Protein AF-A0A9X9Q9J8-F1 (afdb_monomer_lite)

Foldseek 3Di:
DDLVVLCVVPVALVPQPWDKDKDWAAFFQAKDKDWDWDDPDPPDTHTDDIDIDGGDHHTDIDIDTCSVVSSVSSVPPDD

Organism: Gulo gulo (NCBI:txid48420)

Radius of gyration: 15.06 Å; chains: 1; bounding box: 35×26×37 Å

pLDDT: mean 94.03, std 9.74, range [38.28, 98.62]

InterPro domains:
  IPR001111 TGF-beta, propeptide [PF00688] (1-77)
  IPR003939 Transforming growth factor beta-1 proprotein [PR01424] (1-20)
  IPR003939 Transforming growth factor beta-1 proprotein [PR01424] (32-43)
  IPR003939 Transforming growth factor beta-1 proprotein [PR01424] (73-79)
  IPR016319 Transforming growth factor-beta [PR01423] (29-43)
  IPR016319 Transforming growth factor-beta [PR01423] (44-59)
  IPR016319 Transforming growth factor-beta [PR01423] (61-75)

Structure (mmCIF, N/CA/C/O backbone):
data_AF-A0A9X9Q9J8-F1
#
_entry.id   AF-A0A9X9Q9J8-F1
#
loop_
_atom_site.group_PDB
_atom_site.id
_atom_site.type_symbol
_atom_site.label_atom_id
_atom_site.label_alt_id
_atom_site.label_comp_id
_atom_site.label_asym_id
_atom_site.label_entity_id
_atom_site.label_seq_id
_atom_site.pdbx_PDB_ins_code
_atom_site.Cartn_x
_atom_site.Cartn_y
_atom_site.Cartn_z
_atom_site.occupancy
_atom_site.B_iso_or_equiv
_atom_site.auth_seq_id
_atom_site.auth_comp_id
_atom_site.auth_asym_id
_atom_site.auth_atom_id
_atom_site.pdbx_PDB_model_num
ATOM 1 N N . PHE A 1 1 ? 13.249 -3.872 3.526 1.00 92.75 1 PHE A N 1
ATOM 2 C CA . PHE A 1 1 ? 13.126 -5.063 2.664 1.00 92.75 1 PHE A CA 1
ATOM 3 C C . PHE A 1 1 ? 14.436 -5.254 1.931 1.00 92.75 1 PHE A C 1
ATOM 5 O O . PHE A 1 1 ? 15.045 -4.252 1.575 1.00 92.75 1 PHE A O 1
ATOM 12 N N . ASN A 1 2 ? 14.885 -6.494 1.763 1.00 94.12 2 ASN A N 1
ATOM 13 C CA . ASN A 1 2 ? 16.104 -6.808 1.030 1.00 94.12 2 ASN A CA 1
ATOM 14 C C . ASN A 1 2 ? 15.779 -6.917 -0.467 1.00 94.12 2 ASN A C 1
ATOM 16 O O . ASN A 1 2 ? 14.994 -7.772 -0.871 1.00 94.12 2 ASN A O 1
ATOM 20 N N . THR A 1 3 ? 16.346 -6.039 -1.293 1.00 91.94 3 THR A N 1
ATOM 21 C CA . THR A 1 3 ? 16.048 -6.011 -2.734 1.00 91.94 3 THR A CA 1
ATOM 22 C C . THR A 1 3 ? 16.514 -7.282 -3.447 1.00 91.94 3 THR A C 1
ATOM 24 O O . THR A 1 3 ? 15.892 -7.677 -4.432 1.00 91.94 3 THR A O 1
ATOM 27 N N . SER A 1 4 ? 17.552 -7.959 -2.945 1.00 93.62 4 SER A N 1
ATOM 28 C CA . SER A 1 4 ? 18.019 -9.231 -3.511 1.00 93.62 4 SER A CA 1
ATOM 29 C C . SER A 1 4 ? 16.965 -10.331 -3.371 1.00 93.62 4 SER A C 1
ATOM 31 O O . SER A 1 4 ? 16.670 -11.011 -4.347 1.00 93.62 4 SER A O 1
ATOM 33 N N . GLU A 1 5 ? 16.317 -10.435 -2.208 1.00 96.62 5 GLU A N 1
ATOM 34 C CA . GLU A 1 5 ? 15.217 -11.389 -1.975 1.00 96.62 5 GLU A CA 1
ATOM 35 C C . GLU A 1 5 ? 13.990 -11.060 -2.841 1.00 96.62 5 GLU A C 1
ATOM 37 O O . GLU A 1 5 ? 13.334 -11.952 -3.374 1.00 96.62 5 GLU A O 1
ATO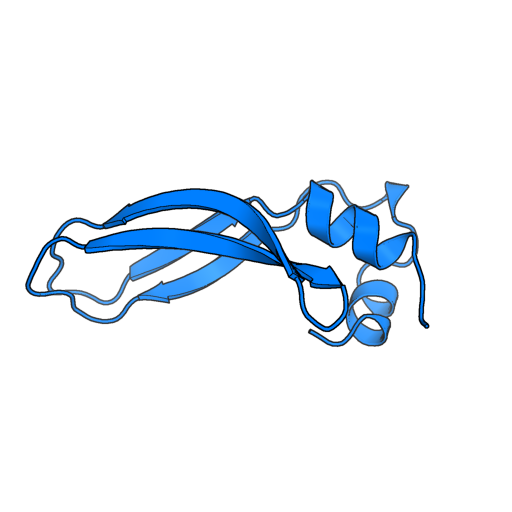M 42 N N . LEU A 1 6 ? 13.691 -9.769 -3.045 1.00 95.88 6 LEU A N 1
ATOM 43 C CA . LEU A 1 6 ? 12.602 -9.356 -3.939 1.00 95.88 6 LEU A CA 1
ATOM 44 C C . LEU A 1 6 ? 12.865 -9.765 -5.394 1.00 95.88 6 LEU A C 1
ATOM 46 O O . LEU A 1 6 ? 11.931 -10.144 -6.097 1.00 95.88 6 LEU A O 1
ATOM 50 N N . ARG A 1 7 ? 14.122 -9.695 -5.838 1.00 94.69 7 ARG A N 1
ATOM 51 C CA . ARG A 1 7 ? 14.545 -10.107 -7.185 1.00 94.69 7 ARG A CA 1
ATOM 52 C C . 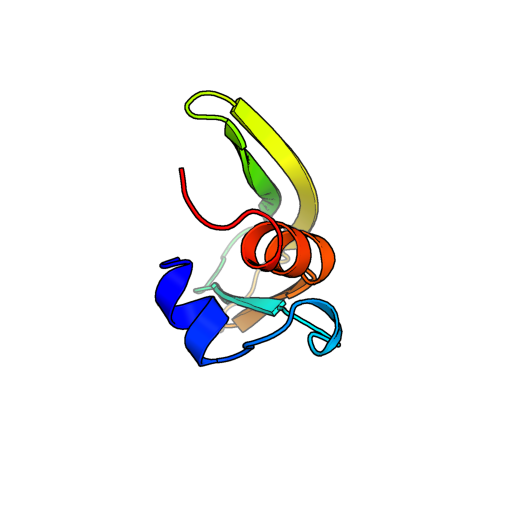ARG A 1 7 ? 14.586 -11.615 -7.353 1.00 94.69 7 ARG A C 1
ATOM 54 O O . ARG A 1 7 ? 14.311 -12.101 -8.438 1.00 94.69 7 ARG A O 1
ATOM 61 N N . GLU A 1 8 ? 14.892 -12.355 -6.296 1.00 96.00 8 GLU A N 1
ATOM 62 C CA . GLU A 1 8 ? 14.762 -13.810 -6.312 1.00 96.00 8 GLU A CA 1
ATOM 63 C C . GLU A 1 8 ? 13.295 -14.224 -6.501 1.00 96.00 8 GLU A C 1
ATOM 65 O O . GLU A 1 8 ? 12.991 -15.084 -7.324 1.00 96.00 8 GLU A O 1
ATOM 70 N N . ALA A 1 9 ? 12.371 -13.555 -5.803 1.00 97.38 9 ALA A N 1
ATOM 71 C CA . ALA A 1 9 ? 10.939 -13.817 -5.929 1.00 97.38 9 ALA A CA 1
ATOM 72 C C . ALA A 1 9 ? 10.343 -13.332 -7.265 1.00 97.38 9 ALA A C 1
ATOM 74 O O . ALA A 1 9 ? 9.455 -13.980 -7.819 1.00 97.38 9 ALA A O 1
ATOM 75 N N . VAL A 1 10 ? 10.801 -12.184 -7.776 1.00 97.19 10 VAL A N 1
ATOM 76 C CA . VAL A 1 10 ? 10.355 -11.596 -9.048 1.00 97.19 10 VAL A CA 1
ATOM 77 C C . VAL A 1 10 ? 11.584 -11.187 -9.874 1.00 97.19 10 VAL A C 1
ATOM 79 O O . VAL A 1 10 ? 12.048 -10.049 -9.754 1.00 97.19 10 VAL A O 1
ATOM 82 N N . PRO A 1 11 ? 12.105 -12.094 -10.727 1.00 93.94 11 PRO A N 1
ATOM 83 C CA . PRO A 1 11 ? 13.363 -11.883 -11.454 1.00 93.94 11 PRO A CA 1
ATOM 84 C C . PRO A 1 11 ? 13.358 -10.676 -12.386 1.00 93.94 11 PRO A C 1
ATOM 86 O O . PRO A 1 11 ? 14.345 -9.947 -12.475 1.00 93.94 11 PRO A O 1
ATOM 89 N N . GLU A 1 12 ? 12.234 -10.435 -13.062 1.00 94.94 12 GLU A N 1
ATOM 90 C CA . GLU A 1 12 ? 12.094 -9.333 -14.006 1.00 94.94 12 GLU A CA 1
ATOM 91 C C . GLU A 1 12 ? 10.986 -8.365 -13.568 1.00 94.94 12 GLU A C 1
ATOM 93 O O . GLU A 1 12 ? 9.851 -8.794 -13.337 1.00 94.94 12 GLU A O 1
ATOM 98 N N . PRO A 1 13 ? 11.247 -7.042 -13.525 1.00 95.94 13 PRO A N 1
ATOM 99 C CA . PRO A 1 13 ? 10.254 -6.054 -13.094 1.00 95.94 13 PRO A CA 1
ATOM 100 C C . PRO A 1 13 ? 8.950 -6.075 -13.905 1.00 95.94 13 PRO A C 1
ATOM 102 O O . PRO A 1 13 ? 7.892 -5.716 -13.384 1.00 95.94 13 PRO A O 1
ATOM 105 N N . VAL A 1 14 ? 9.012 -6.480 -15.179 1.00 96.88 14 VAL A N 1
ATOM 106 C CA . VAL A 1 14 ? 7.848 -6.564 -16.079 1.00 96.88 14 VAL A CA 1
ATOM 107 C C . VAL A 1 14 ? 6.882 -7.688 -15.702 1.00 96.88 14 VAL A C 1
ATOM 109 O O . VAL A 1 14 ? 5.699 -7.594 -16.019 1.00 96.88 14 VAL A O 1
ATOM 112 N N . LEU A 1 15 ? 7.358 -8.709 -14.983 1.00 97.88 15 LEU A N 1
ATOM 113 C CA . LEU A 1 15 ? 6.534 -9.816 -14.494 1.00 97.88 15 LEU A CA 1
ATOM 114 C C . LEU A 1 15 ? 5.711 -9.424 -13.261 1.00 97.88 15 LEU A C 1
ATOM 116 O O . LEU A 1 15 ? 4.731 -10.092 -12.933 1.00 97.88 15 LEU A O 1
ATOM 120 N N . LEU A 1 16 ? 6.077 -8.334 -12.575 1.00 98.19 16 LEU A N 1
ATOM 121 C CA . LEU A 1 16 ? 5.342 -7.870 -11.406 1.00 98.19 16 LEU A CA 1
ATOM 122 C C . LEU A 1 16 ? 3.982 -7.294 -11.815 1.00 98.19 16 LEU A C 1
ATOM 124 O O . LEU A 1 16 ? 3.901 -6.163 -12.297 1.00 98.19 16 LEU A O 1
ATOM 128 N N . SER A 1 17 ? 2.902 -8.026 -11.550 1.00 98.19 17 SER A N 1
ATOM 129 C CA . SER A 1 17 ? 1.533 -7.553 -11.792 1.00 98.19 17 SER A CA 1
ATOM 130 C C . SER A 1 17 ? 0.978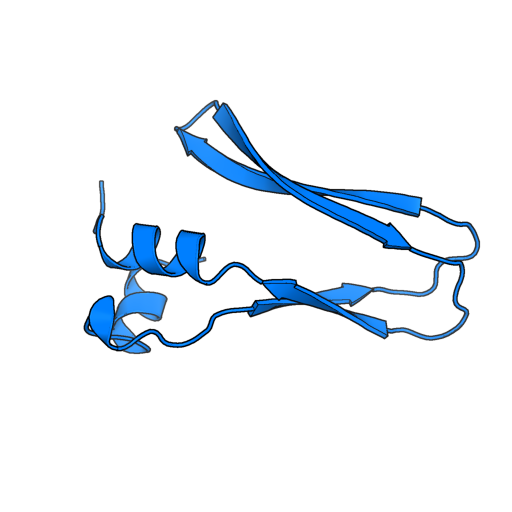 -6.710 -10.639 1.00 98.19 17 SER A C 1
ATOM 132 O O . SER A 1 17 ? 0.346 -5.684 -10.885 1.00 98.19 17 SER A O 1
ATOM 134 N N . ARG A 1 18 ? 1.225 -7.118 -9.388 1.00 98.38 18 ARG A N 1
ATOM 135 C CA . ARG A 1 18 ? 0.741 -6.453 -8.170 1.00 98.38 18 ARG A CA 1
ATOM 136 C C . ARG A 1 18 ? 1.684 -6.707 -6.994 1.00 98.38 18 ARG A C 1
ATOM 138 O O . ARG A 1 18 ? 2.176 -7.819 -6.836 1.00 98.38 18 ARG A O 1
ATOM 145 N N . ALA A 1 19 ? 1.879 -5.700 -6.145 1.00 98.50 19 ALA A N 1
ATOM 146 C CA . ALA A 1 19 ? 2.524 -5.846 -4.843 1.00 98.50 19 ALA A CA 1
ATOM 147 C C . ALA A 1 19 ? 1.769 -5.060 -3.767 1.00 98.50 19 ALA A C 1
ATOM 149 O O . ALA A 1 19 ? 1.389 -3.906 -3.968 1.00 98.50 19 ALA A O 1
ATOM 150 N N . GLU A 1 20 ? 1.591 -5.682 -2.604 1.00 98.56 20 GLU A N 1
ATOM 151 C CA . GLU A 1 20 ? 0.915 -5.081 -1.459 1.00 98.56 20 GLU A CA 1
ATOM 152 C C . GLU A 1 20 ? 1.802 -5.122 -0.216 1.00 98.56 20 GLU A C 1
ATOM 154 O O . GLU A 1 20 ? 2.330 -6.174 0.146 1.00 98.56 20 GLU A O 1
ATOM 159 N N . LEU A 1 21 ? 1.907 -3.989 0.479 1.00 98.62 21 LEU A N 1
ATOM 160 C CA . LEU A 1 21 ? 2.462 -3.932 1.824 1.00 98.62 21 LEU A CA 1
ATOM 161 C C . LEU A 1 21 ? 1.343 -4.243 2.815 1.00 98.62 21 LEU A C 1
ATOM 163 O O . LEU A 1 21 ? 0.400 -3.459 2.953 1.00 98.62 21 LEU A O 1
ATOM 167 N N . ARG A 1 22 ? 1.456 -5.377 3.510 1.00 98.31 22 ARG A N 1
ATOM 168 C CA . ARG A 1 22 ? 0.477 -5.806 4.511 1.00 98.31 22 ARG A CA 1
ATOM 169 C C . ARG A 1 22 ? 0.992 -5.606 5.926 1.00 98.31 22 ARG A C 1
ATOM 171 O O . ARG A 1 22 ? 2.118 -5.983 6.235 1.00 98.31 22 ARG A O 1
ATOM 178 N N . LEU A 1 23 ? 0.149 -5.039 6.784 1.00 97.94 23 LEU A N 1
ATOM 179 C CA . LEU A 1 23 ? 0.445 -4.824 8.198 1.00 97.94 23 LEU A CA 1
ATOM 180 C C . LEU A 1 23 ? -0.676 -5.402 9.053 1.00 97.94 23 LEU A C 1
ATOM 182 O O . LEU A 1 23 ? -1.852 -5.209 8.744 1.00 97.94 23 LEU A O 1
ATOM 186 N N . LEU A 1 24 ? -0.311 -6.064 10.149 1.00 97.81 24 LEU A N 1
ATOM 187 C CA . LEU A 1 24 ? -1.268 -6.454 11.173 1.00 97.81 24 LEU A CA 1
ATOM 188 C C . LEU A 1 24 ? -1.447 -5.288 12.145 1.00 97.81 24 LEU A C 1
ATOM 190 O O . LEU A 1 24 ? -0.584 -5.002 12.975 1.00 97.81 24 LEU A O 1
ATOM 194 N N . ARG A 1 25 ? -2.581 -4.608 12.027 1.00 94.56 25 ARG A N 1
ATOM 195 C CA . ARG A 1 25 ? -3.023 -3.570 12.950 1.00 94.56 25 ARG A CA 1
ATOM 196 C C . ARG A 1 25 ? -3.540 -4.235 14.217 1.00 94.56 25 ARG A C 1
ATOM 198 O O . ARG A 1 25 ? -4.431 -5.077 14.155 1.00 94.56 25 ARG A O 1
ATOM 205 N N . LEU A 1 26 ? -2.989 -3.857 15.365 1.00 94.50 26 LEU A N 1
ATOM 206 C CA . LEU A 1 26 ? -3.527 -4.260 16.664 1.00 94.50 26 LEU A CA 1
ATOM 207 C C . LEU A 1 26 ? -4.716 -3.373 17.052 1.00 94.50 26 LEU A C 1
ATOM 209 O O . LEU A 1 26 ? -5.002 -2.377 16.389 1.00 94.50 26 LEU A O 1
ATOM 213 N N . LYS A 1 27 ? -5.408 -3.752 18.129 1.00 87.75 27 LYS A N 1
ATOM 214 C CA . LYS A 1 27 ? -6.616 -3.065 18.603 1.00 87.75 27 LYS A CA 1
ATOM 215 C C . LYS A 1 27 ? -6.394 -1.556 18.724 1.00 87.75 27 LYS A C 1
ATOM 217 O O . LYS A 1 27 ? -5.428 -1.115 19.348 1.00 87.75 27 LYS A O 1
ATOM 222 N N . LEU A 1 28 ? -7.331 -0.784 18.185 1.00 87.19 28 LEU A N 1
ATOM 223 C CA . LEU A 1 28 ? -7.328 0.675 18.196 1.00 87.19 28 LEU A CA 1
ATOM 224 C C . LEU A 1 28 ? -8.588 1.167 18.889 1.00 87.19 28 LEU A C 1
ATOM 226 O O . LEU A 1 28 ? -9.689 0.988 18.386 1.00 87.19 28 LEU A O 1
ATOM 230 N N . LYS A 1 29 ? -8.421 1.812 20.045 1.00 92.00 29 LYS A N 1
ATOM 231 C CA . LYS A 1 29 ? -9.546 2.368 20.816 1.00 92.00 29 LYS A CA 1
ATOM 232 C C . LYS A 1 29 ? -10.048 3.707 20.275 1.00 92.00 29 LYS A C 1
ATOM 234 O O . LYS A 1 29 ? -11.112 4.164 20.671 1.00 92.00 29 LYS A O 1
ATOM 239 N N . VAL A 1 30 ? -9.257 4.348 19.419 1.00 95.19 30 VAL A N 1
ATOM 240 C CA . VAL A 1 30 ? -9.525 5.669 18.848 1.00 95.19 30 VAL A CA 1
ATOM 241 C C . VAL A 1 30 ? -9.197 5.660 17.362 1.00 95.19 30 VAL A C 1
ATOM 243 O O . VAL A 1 30 ? -8.382 4.851 16.909 1.00 95.19 30 VAL A O 1
ATOM 246 N N . GLU A 1 31 ? -9.845 6.552 16.619 1.00 97.25 31 GLU A N 1
ATOM 247 C CA . GLU A 1 31 ? -9.575 6.751 15.199 1.00 97.25 31 GLU A CA 1
ATOM 248 C C . GLU A 1 31 ? -8.153 7.286 14.991 1.00 97.25 31 GLU A C 1
ATOM 250 O O . GLU A 1 31 ? -7.649 8.072 15.797 1.00 97.25 31 GLU A O 1
ATOM 255 N N . GLN A 1 32 ? -7.498 6.855 13.912 1.00 96.75 32 GLN A N 1
ATOM 256 C CA . GLN A 1 32 ? -6.177 7.345 13.528 1.00 96.75 32 GLN A CA 1
ATOM 257 C C . GLN A 1 32 ? -6.095 7.599 12.027 1.00 96.75 32 GLN A C 1
ATOM 259 O O . GLN A 1 32 ? -6.484 6.757 11.222 1.00 96.75 32 GLN A O 1
ATOM 264 N N . HIS A 1 33 ? -5.526 8.734 11.635 1.00 98.06 33 HIS A N 1
ATOM 265 C CA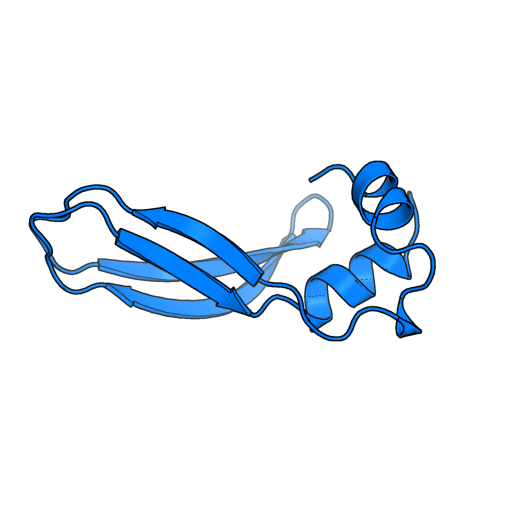 . HIS A 1 33 ? -5.152 8.992 10.248 1.00 98.06 33 HIS A CA 1
ATOM 266 C C . HIS A 1 33 ? -3.672 8.669 10.067 1.00 98.06 33 HIS A C 1
ATOM 268 O O . HIS A 1 33 ? -2.833 9.196 10.793 1.00 98.06 33 HIS A O 1
ATOM 274 N N . VAL A 1 34 ? -3.355 7.771 9.133 1.00 98.06 34 VAL A N 1
ATOM 275 C CA . VAL A 1 34 ? -1.975 7.365 8.845 1.00 98.06 34 VAL A CA 1
ATOM 276 C C . VAL A 1 34 ? -1.587 7.709 7.418 1.00 98.06 34 VAL A C 1
ATOM 278 O O . VAL A 1 34 ? -2.414 7.681 6.505 1.00 98.06 34 VAL A O 1
ATOM 281 N N . GLU A 1 35 ? -0.301 7.964 7.221 1.00 98.62 35 GLU A N 1
ATOM 282 C CA . GLU A 1 35 ? 0.302 8.233 5.922 1.00 98.62 35 GLU A CA 1
ATOM 283 C C . GLU A 1 35 ? 1.442 7.250 5.661 1.00 98.62 35 GLU A C 1
ATOM 285 O O . GLU A 1 35 ? 2.206 6.901 6.562 1.00 98.62 35 GLU A O 1
ATOM 290 N N . LEU A 1 36 ? 1.550 6.793 4.416 1.00 98.62 36 LEU A N 1
ATOM 291 C CA . LEU A 1 36 ? 2.602 5.901 3.961 1.00 98.62 36 LEU A CA 1
ATOM 292 C C . LEU A 1 36 ? 3.586 6.673 3.084 1.00 98.62 36 LEU A C 1
ATOM 294 O O . LEU A 1 36 ? 3.189 7.350 2.134 1.00 98.62 36 LEU A O 1
ATOM 298 N N . TYR A 1 37 ? 4.873 6.498 3.372 1.00 98.12 37 TYR A N 1
ATOM 299 C CA . TYR A 1 37 ? 5.973 7.118 2.647 1.00 98.12 37 TYR A CA 1
ATOM 300 C C . TYR A 1 37 ? 6.956 6.061 2.133 1.00 98.12 37 TYR A C 1
ATOM 302 O O . TYR A 1 37 ? 7.182 5.033 2.770 1.00 98.12 37 TYR A O 1
ATOM 310 N N . GLN A 1 38 ? 7.581 6.340 0.991 1.00 96.69 38 GLN A N 1
ATOM 311 C CA . GLN A 1 38 ? 8.723 5.602 0.457 1.00 96.69 38 GLN A CA 1
ATOM 312 C C . GLN A 1 38 ? 10.015 6.360 0.761 1.00 96.69 38 GLN A C 1
ATOM 314 O O . GLN A 1 38 ? 10.086 7.570 0.551 1.00 96.69 38 GLN A O 1
ATOM 319 N N . LYS A 1 39 ? 11.071 5.645 1.161 1.00 95.00 39 LYS A N 1
ATOM 320 C CA . LYS A 1 39 ? 12.430 6.200 1.189 1.00 95.00 39 LYS A CA 1
ATOM 321 C C . LYS A 1 39 ? 12.877 6.521 -0.244 1.00 95.00 39 LYS A C 1
ATOM 323 O O . LYS A 1 39 ? 12.952 5.613 -1.071 1.00 95.00 39 LYS A O 1
ATOM 328 N N . TYR A 1 40 ? 13.122 7.795 -0.543 1.00 88.56 40 TYR A N 1
ATOM 329 C CA . TYR A 1 40 ? 13.499 8.252 -1.886 1.00 88.56 40 TYR A CA 1
ATOM 330 C C . TYR A 1 40 ? 15.013 8.419 -2.036 1.00 88.56 40 TYR A C 1
ATOM 332 O O . TYR A 1 40 ? 15.589 7.948 -3.009 1.00 88.56 40 TYR A O 1
ATOM 340 N N . SER A 1 41 ? 15.657 9.032 -1.045 1.0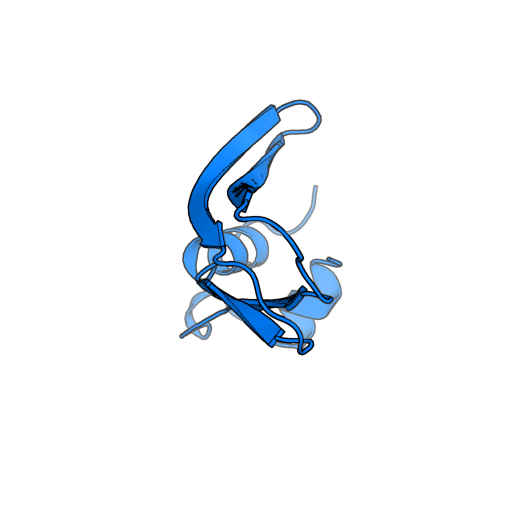0 89.19 41 SER A N 1
ATOM 341 C CA . SER A 1 41 ? 17.115 9.085 -0.905 1.00 89.19 41 SER A CA 1
ATOM 342 C C . SER A 1 41 ? 17.500 8.729 0.531 1.00 89.19 41 SER A C 1
ATOM 344 O O . SER A 1 41 ? 16.639 8.339 1.322 1.00 89.19 41 SER A O 1
ATOM 346 N N . ASN A 1 42 ? 18.779 8.844 0.894 1.00 86.25 42 ASN A N 1
ATOM 347 C CA . ASN A 1 42 ? 19.212 8.548 2.261 1.00 86.25 42 ASN A CA 1
ATOM 348 C C . ASN A 1 42 ? 18.497 9.389 3.325 1.00 86.25 42 ASN A C 1
ATOM 350 O O . ASN A 1 42 ? 18.138 8.831 4.360 1.00 86.25 42 ASN A O 1
ATOM 354 N N . ASP A 1 43 ? 18.165 10.641 3.003 1.00 93.94 43 ASP A N 1
ATOM 355 C CA . ASP A 1 43 ? 17.606 11.599 3.963 1.00 93.94 43 ASP A CA 1
ATOM 356 C C . ASP A 1 43 ? 16.216 12.122 3.572 1.00 93.94 43 ASP A C 1
ATOM 358 O O . ASP A 1 43 ? 15.692 13.034 4.209 1.00 93.94 43 ASP A O 1
ATOM 362 N N . SER A 1 44 ? 15.600 11.577 2.515 1.00 95.62 44 SER A N 1
ATOM 363 C CA . SER A 1 44 ? 14.299 12.056 2.034 1.00 95.62 44 SER A CA 1
ATOM 364 C C . SER A 1 44 ? 13.261 10.955 1.867 1.00 95.62 44 SER A C 1
ATOM 366 O O . SER A 1 44 ? 13.547 9.813 1.492 1.00 95.62 44 SER A O 1
ATOM 368 N N . TRP A 1 45 ? 12.016 11.352 2.111 1.00 97.62 45 TRP A N 1
ATOM 369 C CA . TRP A 1 45 ? 10.836 10.509 2.038 1.00 97.62 45 TRP A CA 1
ATOM 370 C C . TRP A 1 45 ? 9.865 11.090 1.018 1.00 97.62 45 TRP A C 1
ATOM 372 O O . TRP A 1 45 ? 9.675 12.303 0.939 1.00 97.62 45 TRP A O 1
ATOM 382 N N . ARG A 1 46 ? 9.237 10.222 0.230 1.00 97.12 46 ARG A N 1
ATOM 383 C CA . ARG A 1 46 ? 8.211 10.584 -0.746 1.00 97.12 46 ARG A CA 1
ATOM 384 C C . ARG A 1 46 ? 6.870 10.031 -0.294 1.00 97.12 46 ARG A C 1
ATOM 386 O O . ARG A 1 46 ? 6.753 8.835 -0.043 1.00 97.12 46 ARG A O 1
ATOM 393 N N . TYR A 1 47 ? 5.875 10.905 -0.204 1.00 98.00 47 TYR A N 1
ATOM 394 C CA . TYR A 1 47 ? 4.499 10.527 0.098 1.00 98.00 47 TYR A CA 1
ATOM 395 C C . TYR A 1 47 ? 3.956 9.535 -0.939 1.00 98.00 47 TYR A C 1
ATOM 397 O O . TYR A 1 47 ? 4.183 9.713 -2.137 1.00 98.00 47 TYR A O 1
ATOM 405 N N . LEU A 1 48 ? 3.231 8.510 -0.481 1.00 98.12 48 LEU A N 1
ATOM 406 C CA . LEU A 1 48 ? 2.555 7.541 -1.346 1.00 98.12 48 LEU A CA 1
ATOM 407 C C . LEU A 1 48 ? 1.035 7.621 -1.223 1.00 98.12 48 LEU A C 1
ATOM 409 O O . LEU A 1 48 ? 0.334 7.771 -2.218 1.00 98.12 48 LEU A O 1
ATOM 413 N N . SER A 1 49 ? 0.517 7.446 -0.010 1.00 98.19 49 SER A N 1
ATOM 414 C CA . SER A 1 49 ? -0.921 7.362 0.241 1.00 98.19 49 SER A CA 1
ATOM 415 C C . SER A 1 49 ? -1.234 7.633 1.705 1.00 98.19 49 SER A C 1
ATOM 417 O O . SER A 1 49 ? -0.339 7.718 2.544 1.00 98.19 49 SER A O 1
ATOM 419 N N . ASN A 1 50 ? -2.518 7.758 2.019 1.00 98.25 50 ASN A N 1
ATOM 420 C CA . ASN A 1 50 ? -3.002 7.880 3.383 1.00 98.25 50 ASN A CA 1
ATOM 421 C C . ASN A 1 50 ? -4.202 6.952 3.615 1.00 98.25 50 ASN A C 1
ATOM 423 O O . ASN A 1 50 ? -4.810 6.457 2.662 1.00 98.25 50 ASN A O 1
ATOM 427 N N . ARG A 1 51 ? -4.529 6.699 4.882 1.00 97.69 51 ARG A N 1
ATOM 428 C CA . ARG A 1 51 ? -5.705 5.922 5.277 1.00 97.69 51 ARG A CA 1
ATOM 429 C C . ARG A 1 51 ? -6.237 6.379 6.626 1.00 97.69 51 ARG A C 1
ATOM 431 O O . ARG A 1 51 ? -5.480 6.465 7.590 1.00 97.69 51 ARG A O 1
ATOM 438 N N . LEU A 1 52 ? -7.546 6.598 6.701 1.00 97.69 52 LEU A N 1
ATOM 439 C CA . LEU A 1 52 ? -8.249 6.761 7.968 1.00 97.69 52 LEU A CA 1
ATOM 440 C C . LEU A 1 52 ? -8.593 5.385 8.546 1.00 97.69 52 LEU A C 1
ATOM 442 O O . LEU A 1 52 ? -9.135 4.521 7.857 1.00 97.69 52 LEU A O 1
ATOM 446 N N . LEU A 1 53 ? -8.232 5.174 9.803 1.00 97.19 53 LEU A N 1
ATOM 447 C CA . LEU A 1 53 ? -8.364 3.922 10.527 1.00 97.19 53 LEU A CA 1
ATOM 448 C C . LEU A 1 53 ? -9.396 4.103 11.636 1.00 97.19 53 LEU A C 1
ATOM 450 O O . LEU A 1 53 ? -9.080 4.651 12.690 1.00 97.19 53 LEU A O 1
ATOM 454 N N . ALA A 1 54 ? -10.612 3.606 11.413 1.00 96.12 54 ALA A N 1
ATOM 455 C CA . ALA A 1 54 ? -11.660 3.606 12.429 1.00 96.12 54 ALA A CA 1
ATOM 456 C C . ALA A 1 54 ? -11.255 2.749 13.651 1.00 96.12 54 ALA A C 1
ATOM 458 O O . ALA A 1 54 ? -10.487 1.788 13.488 1.00 96.12 54 ALA A O 1
ATOM 459 N N . PRO A 1 55 ? -11.768 3.050 14.859 1.00 96.56 55 PRO A N 1
ATOM 460 C CA . PRO A 1 55 ? -11.575 2.201 16.032 1.00 96.56 55 PRO A CA 1
ATOM 461 C C . PRO A 1 55 ? -11.980 0.747 15.757 1.00 96.56 55 PRO A C 1
ATOM 463 O O . PRO A 1 55 ? -12.941 0.492 15.033 1.00 96.56 55 PRO A O 1
ATOM 466 N N . SER A 1 56 ? -11.248 -0.206 16.330 1.00 95.31 56 SER A N 1
ATOM 467 C CA . SER A 1 56 ? -11.566 -1.632 16.244 1.00 95.31 56 SER A CA 1
ATOM 468 C C . SER A 1 56 ? -11.009 -2.404 17.433 1.00 95.31 56 SER A C 1
ATOM 470 O O . SER A 1 56 ? -9.856 -2.223 17.842 1.00 95.31 56 SER A O 1
ATOM 472 N N . ASP A 1 57 ? -11.832 -3.309 17.956 1.00 94.94 57 ASP A N 1
ATOM 473 C CA . ASP A 1 57 ? -11.518 -4.164 19.103 1.00 94.94 57 ASP A CA 1
ATOM 474 C C . ASP A 1 57 ? -10.848 -5.486 18.713 1.00 94.94 57 ASP A C 1
ATOM 476 O O . ASP A 1 57 ? -10.460 -6.276 19.586 1.00 94.94 57 ASP A O 1
ATOM 480 N N . THR A 1 58 ? -10.677 -5.731 17.415 1.00 95.62 58 THR A N 1
ATOM 481 C CA . THR A 1 58 ? -10.021 -6.921 16.869 1.00 95.62 58 THR A CA 1
ATOM 482 C C . THR A 1 58 ? -8.789 -6.544 16.051 1.00 95.62 58 THR A C 1
ATOM 484 O O . THR A 1 58 ? -8.784 -5.498 15.405 1.00 95.62 58 THR A O 1
ATOM 487 N N . PRO A 1 59 ? -7.731 -7.376 16.049 1.00 96.75 59 PRO A N 1
ATOM 488 C CA . PRO A 1 59 ? -6.635 -7.204 15.108 1.00 96.75 59 PRO A CA 1
ATOM 489 C C . PRO A 1 59 ? -7.128 -7.290 13.661 1.00 96.75 59 PRO A C 1
ATOM 491 O O . PRO A 1 59 ? -7.952 -8.142 13.334 1.00 96.75 59 PRO A O 1
ATOM 494 N N . GLU A 1 60 ? -6.592 -6.440 12.793 1.00 96.38 60 GLU A N 1
ATOM 495 C CA . GLU A 1 60 ? -7.017 -6.337 11.399 1.00 96.38 60 GLU A CA 1
ATOM 496 C C . GLU A 1 60 ? -5.831 -6.277 10.445 1.00 96.38 60 GLU A C 1
ATOM 498 O O . GLU A 1 60 ? -4.813 -5.643 10.720 1.00 96.38 60 GLU A O 1
ATOM 503 N N . TRP A 1 61 ? -5.983 -6.900 9.280 1.00 97.62 61 TRP A N 1
ATOM 504 C CA . TRP A 1 61 ? -5.006 -6.785 8.208 1.00 97.62 61 TRP A CA 1
ATOM 505 C C . TRP A 1 61 ? -5.256 -5.528 7.382 1.00 97.62 61 TRP A C 1
ATOM 507 O O . TRP A 1 61 ? -6.290 -5.377 6.735 1.00 97.62 61 TRP A O 1
ATOM 517 N N . LEU A 1 62 ? -4.264 -4.646 7.363 1.00 97.62 62 LEU A N 1
ATOM 518 C CA . LEU A 1 62 ? -4.183 -3.540 6.422 1.00 97.62 62 LEU A CA 1
ATOM 519 C C . LEU A 1 62 ? -3.376 -3.972 5.205 1.00 97.62 62 LEU A C 1
ATOM 521 O O . LEU A 1 62 ? -2.436 -4.755 5.316 1.00 97.62 62 LEU A O 1
ATOM 525 N N . SER A 1 63 ? -3.724 -3.415 4.052 1.00 98.25 63 SER A N 1
ATOM 526 C CA . SER A 1 63 ? -3.006 -3.612 2.796 1.00 98.25 63 SER A CA 1
ATOM 527 C C . SER A 1 63 ? -2.903 -2.290 2.048 1.00 98.25 63 SER A C 1
ATOM 529 O O . SER A 1 63 ? -3.922 -1.625 1.855 1.00 98.25 63 SER A O 1
ATOM 531 N N . PHE A 1 64 ? -1.693 -1.910 1.648 1.00 98.62 64 PHE A N 1
ATOM 532 C CA . PHE A 1 64 ? -1.409 -0.744 0.814 1.00 98.62 64 PHE A CA 1
ATOM 533 C C . PHE A 1 64 ? -0.853 -1.210 -0.527 1.00 98.62 64 PHE A C 1
ATOM 535 O O . PHE A 1 64 ? 0.095 -1.995 -0.562 1.00 98.62 64 PHE A O 1
ATOM 542 N N . ASP A 1 65 ? -1.424 -0.717 -1.626 1.00 98.50 65 ASP A N 1
ATOM 543 C CA . ASP A 1 65 ? -0.886 -0.986 -2.958 1.00 98.50 65 ASP A CA 1
ATOM 544 C C . ASP A 1 65 ? 0.435 -0.232 -3.132 1.00 98.50 65 ASP A C 1
ATOM 546 O O . ASP A 1 65 ? 0.484 0.996 -3.066 1.00 98.50 65 ASP A O 1
ATOM 550 N N . VAL A 1 66 ? 1.511 -0.988 -3.324 1.00 98.38 66 VAL A N 1
ATOM 551 C CA . VAL A 1 66 ? 2.871 -0.471 -3.515 1.00 98.38 66 VAL A CA 1
ATOM 552 C C . VAL A 1 66 ? 3.478 -1.016 -4.806 1.00 98.38 66 VAL A C 1
ATOM 554 O O . VAL A 1 66 ? 4.697 -1.030 -4.966 1.00 98.38 66 VAL A O 1
ATOM 557 N N . THR A 1 67 ? 2.639 -1.452 -5.752 1.00 98.25 67 THR A N 1
ATOM 558 C CA . THR A 1 67 ? 3.065 -2.106 -6.998 1.00 98.25 67 THR A CA 1
ATOM 559 C C . THR A 1 67 ? 4.091 -1.270 -7.761 1.00 98.25 67 THR A C 1
ATOM 561 O O . THR A 1 67 ? 5.142 -1.779 -8.147 1.00 98.25 67 THR A O 1
ATOM 564 N N . GLY A 1 68 ? 3.830 0.031 -7.930 1.00 96.88 68 GLY A N 1
ATOM 565 C CA . GLY A 1 68 ? 4.753 0.941 -8.616 1.00 96.88 68 GLY A CA 1
ATOM 566 C C . GLY A 1 68 ? 6.094 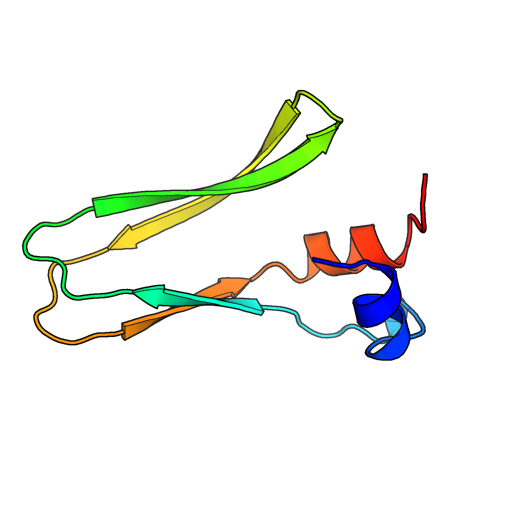1.097 -7.894 1.00 96.88 68 GLY A C 1
ATOM 567 O O . GLY A 1 68 ? 7.140 1.103 -8.539 1.00 96.88 68 GLY A O 1
ATOM 568 N N . VAL A 1 69 ? 6.071 1.155 -6.561 1.00 97.06 69 VAL A N 1
ATOM 569 C CA . VAL A 1 69 ? 7.267 1.301 -5.716 1.00 97.06 69 VAL A CA 1
ATOM 570 C C . VAL A 1 69 ? 8.146 0.056 -5.793 1.00 97.06 69 VAL A C 1
ATOM 572 O O . VAL A 1 69 ? 9.342 0.154 -6.054 1.00 97.06 69 VAL A O 1
ATOM 575 N N . VAL A 1 70 ? 7.548 -1.127 -5.638 1.00 97.19 70 VAL A N 1
ATOM 576 C CA . VAL A 1 70 ? 8.281 -2.396 -5.720 1.00 97.19 70 VAL A CA 1
ATOM 577 C C . VAL A 1 70 ? 8.829 -2.607 -7.130 1.00 97.19 70 VAL A C 1
ATOM 579 O O . VAL A 1 70 ? 9.984 -2.999 -7.274 1.00 97.19 70 VAL A O 1
ATOM 582 N N . ARG A 1 71 ? 8.069 -2.258 -8.179 1.00 97.00 71 ARG A N 1
ATOM 583 C CA . ARG A 1 71 ? 8.576 -2.293 -9.560 1.00 97.00 71 ARG A CA 1
ATOM 584 C C . ARG A 1 71 ? 9.810 -1.405 -9.730 1.00 97.00 71 ARG A C 1
ATOM 586 O O . ARG A 1 71 ? 10.781 -1.837 -10.341 1.00 97.00 71 ARG A O 1
ATOM 593 N N . GLN A 1 72 ? 9.803 -0.193 -9.168 1.00 94.88 72 GLN A N 1
ATOM 594 C CA . GLN A 1 72 ? 10.963 0.703 -9.208 1.00 94.88 72 GLN A CA 1
ATOM 595 C C . GLN A 1 72 ? 12.186 0.101 -8.509 1.00 94.88 72 GLN A C 1
ATOM 597 O O . GLN A 1 72 ? 13.281 0.185 -9.063 1.00 94.88 72 GLN A O 1
ATOM 602 N N . TRP A 1 73 ? 12.013 -0.523 -7.340 1.00 94.81 73 TRP A N 1
ATOM 603 C CA . TRP A 1 73 ? 13.108 -1.182 -6.616 1.00 94.81 73 TRP A CA 1
ATOM 604 C C . TRP A 1 73 ? 13.704 -2.353 -7.399 1.00 94.81 73 TRP A C 1
ATOM 606 O O . TRP A 1 73 ? 14.923 -2.506 -7.438 1.00 94.81 73 TRP A O 1
ATOM 616 N N . LEU A 1 74 ? 12.862 -3.154 -8.061 1.00 95.50 74 LEU A N 1
ATOM 617 C CA . LEU A 1 74 ? 13.326 -4.251 -8.911 1.00 95.50 74 LEU A CA 1
ATOM 618 C C . LEU A 1 74 ? 14.141 -3.730 -10.105 1.00 95.50 74 LEU A C 1
ATOM 620 O O . LEU A 1 74 ? 15.158 -4.335 -10.445 1.00 95.50 74 LEU A O 1
ATOM 624 N N . SER A 1 75 ? 13.743 -2.599 -10.700 1.00 92.50 75 SER A N 1
ATOM 625 C CA . SER A 1 75 ? 14.450 -1.991 -11.837 1.00 92.50 75 SER A CA 1
ATOM 626 C C . SER A 1 75 ? 15.792 -1.344 -11.468 1.00 92.50 75 SER A C 1
ATOM 628 O O . SER A 1 75 ? 16.739 -1.451 -12.239 1.00 92.50 75 SER A O 1
ATOM 630 N N . HIS A 1 76 ? 15.904 -0.687 -10.310 1.00 82.19 76 HIS A N 1
ATOM 631 C CA . HIS A 1 76 ? 17.076 0.130 -9.938 1.00 82.19 76 HIS A CA 1
ATOM 632 C C . HIS A 1 76 ? 18.046 -0.616 -9.020 1.00 82.19 76 HIS A C 1
ATOM 634 O O . HIS A 1 76 ? 18.375 -0.171 -7.928 1.00 82.19 76 HIS A O 1
ATOM 640 N N . GLY A 1 77 ? 18.469 -1.797 -9.444 1.00 59.31 77 GLY A N 1
ATOM 641 C CA . GLY A 1 77 ? 19.262 -2.698 -8.619 1.00 59.31 77 GLY A CA 1
ATOM 642 C C . GLY A 1 77 ? 20.546 -2.167 -8.042 1.00 59.31 77 GLY A C 1
ATOM 643 O O . GLY A 1 77 ? 21.529 -2.195 -8.766 1.00 59.31 77 GLY A O 1
ATOM 644 N N . GLY A 1 78 ? 20.527 -1.885 -6.740 1.00 47.59 78 GLY A N 1
ATOM 645 C CA . GLY A 1 78 ? 21.712 -1.722 -5.904 1.00 47.59 78 GLY A CA 1
ATOM 646 C C . GLY A 1 78 ? 22.519 -0.479 -6.253 1.00 47.59 78 GLY A C 1
ATOM 647 O O . GLY A 1 78 ? 23.250 -0.465 -7.237 1.00 47.59 78 GLY A O 1
ATOM 648 N N . GLU A 1 79 ? 22.434 0.537 -5.399 1.00 38.28 79 GLU A N 1
ATOM 649 C CA . GLU A 1 79 ? 23.699 1.131 -4.958 1.00 38.28 79 GLU A CA 1
ATOM 650 C C . GLU A 1 79 ? 24.403 0.136 -4.029 1.00 38.28 79 GLU A C 1
ATOM 652 O O . GLU A 1 79 ? 23.682 -0.549 -3.259 1.00 38.28 79 GLU A O 1
#

Sequence (79 aa):
FNTSELREAVPEPVLLSRAELRLLRLKLKVEQHVELYQKYSNDSWRYLSNRLLAPSDTPEWLSFDVTGVVRQWLSHGGE

Secondary structure (DSSP, 8-state):
--HHHHHHHSSSGGG----EEEEEEPPBSS-EEEEEEEE-SSS-EEEEEEEEE--BSS-EEEEEE-HHHHHHHHHS---